Protein AF-W7WG14-F1 (afdb_monomer_lite)

Secondary structure (DSSP, 8-state):
--S---STT---HHHHHHHHHHHHHHHHHHHHHHHHHHHHHHHHHT---HHHHHHHH--S--TTTTHHHHHHHHHHHHHHH--TTPPPTT--HHHHHHHHHHHHHHHHHHHHHHHTT-HHHHHHHHHHHHTTTSHHHHHHHHHHHHHHHHHTTHHHHS-TTSHHHHT------

Structure (mmCIF, N/CA/C/O backbone):
data_AF-W7WG14-F1
#
_entry.id   AF-W7WG14-F1
#
loop_
_atom_site.group_PDB
_atom_site.id
_atom_site.type_symbol
_atom_site.label_atom_id
_atom_site.label_alt_id
_atom_site.label_comp_id
_atom_site.label_asym_id
_atom_site.label_entity_id
_atom_site.label_seq_id
_atom_site.pdbx_PDB_ins_code
_atom_site.Cartn_x
_atom_site.Cartn_y
_atom_site.Cartn_z
_atom_site.occupancy
_atom_site.B_iso_or_equiv
_atom_site.auth_seq_id
_atom_site.auth_comp_id
_atom_site.auth_asym_id
_atom_site.auth_atom_id
_atom_site.pdbx_PDB_model_num
ATOM 1 N N . MET A 1 1 ? 12.415 -7.880 3.341 1.00 56.72 1 MET A N 1
ATOM 2 C CA . MET A 1 1 ? 13.063 -7.370 2.117 1.00 56.72 1 MET A CA 1
ATOM 3 C C . MET A 1 1 ? 12.117 -6.335 1.570 1.00 56.72 1 MET A C 1
ATOM 5 O O . MET A 1 1 ? 10.965 -6.686 1.388 1.00 56.72 1 MET A O 1
ATOM 9 N N . ILE A 1 2 ? 12.579 -5.100 1.409 1.00 75.94 2 ILE A N 1
ATOM 10 C CA . ILE A 1 2 ? 11.778 -4.010 0.848 1.00 75.94 2 ILE A CA 1
ATOM 11 C C . ILE A 1 2 ? 11.833 -4.168 -0.670 1.00 75.94 2 ILE A C 1
ATOM 13 O O . ILE A 1 2 ? 12.936 -4.154 -1.212 1.00 75.94 2 ILE A O 1
ATOM 17 N N . VAL A 1 3 ? 10.679 -4.346 -1.320 1.00 78.81 3 VAL A N 1
ATOM 18 C CA . VAL A 1 3 ? 10.554 -4.483 -2.782 1.00 78.81 3 VAL A CA 1
ATOM 19 C C . VAL A 1 3 ? 11.442 -5.606 -3.355 1.00 78.81 3 VAL A C 1
ATOM 21 O O . VAL A 1 3 ? 12.519 -5.376 -3.901 1.00 78.81 3 VAL A O 1
ATOM 24 N N . GLY A 1 4 ? 10.982 -6.853 -3.217 1.00 85.38 4 GLY A N 1
ATOM 25 C CA . GLY A 1 4 ? 11.631 -8.041 -3.790 1.00 85.38 4 GLY A CA 1
ATOM 26 C C . GLY A 1 4 ? 10.907 -8.618 -5.012 1.00 85.38 4 GLY A C 1
ATOM 27 O O . GLY A 1 4 ? 9.783 -8.223 -5.335 1.00 85.38 4 GLY A O 1
ATOM 28 N N . THR A 1 5 ? 11.538 -9.604 -5.655 1.00 90.69 5 THR A N 1
ATOM 29 C CA . THR A 1 5 ? 10.949 -10.386 -6.755 1.00 90.69 5 THR A CA 1
ATOM 30 C C . THR A 1 5 ? 9.709 -11.138 -6.272 1.00 90.69 5 THR A C 1
ATOM 32 O O . THR A 1 5 ? 9.786 -11.936 -5.336 1.00 90.69 5 THR A O 1
ATOM 35 N N . SER A 1 6 ? 8.563 -10.887 -6.905 1.00 91.19 6 SER A N 1
ATOM 36 C CA . SER A 1 6 ? 7.256 -11.387 -6.447 1.00 91.19 6 SER A CA 1
ATOM 37 C C . SER A 1 6 ? 6.564 -12.346 -7.427 1.00 91.19 6 SER A C 1
ATOM 39 O O . SER A 1 6 ? 5.629 -13.051 -7.034 1.00 91.19 6 SER A O 1
ATOM 41 N N . TYR A 1 7 ? 7.025 -12.402 -8.677 1.00 91.25 7 TYR A N 1
ATOM 42 C CA . TYR A 1 7 ? 6.488 -13.240 -9.752 1.00 91.25 7 TYR A CA 1
ATOM 43 C C . TYR A 1 7 ? 7.585 -13.598 -10.774 1.00 91.25 7 TYR A C 1
ATOM 45 O O . TYR A 1 7 ? 8.655 -12.983 -10.756 1.00 91.25 7 TYR A O 1
ATOM 53 N N . PRO A 1 8 ? 7.370 -14.607 -11.643 1.00 90.19 8 PRO A N 1
ATOM 54 C CA . PRO A 1 8 ? 8.283 -14.887 -12.750 1.00 90.19 8 PRO A CA 1
ATOM 55 C C . PRO A 1 8 ? 8.415 -13.669 -13.673 1.00 90.19 8 PRO A C 1
ATOM 57 O O . PRO A 1 8 ? 7.401 -13.078 -14.026 1.00 90.19 8 PRO A O 1
ATOM 60 N N . SER A 1 9 ? 9.638 -13.329 -14.083 1.00 89.38 9 SER A N 1
ATOM 61 C CA . SER A 1 9 ? 9.942 -12.153 -14.919 1.00 89.38 9 SER A CA 1
ATOM 62 C C . SER A 1 9 ? 9.785 -10.789 -14.233 1.00 89.38 9 SER A C 1
ATOM 64 O O . SER A 1 9 ? 9.782 -9.760 -14.902 1.00 89.38 9 SER A O 1
ATOM 66 N N . ASP A 1 10 ? 9.689 -10.754 -12.901 1.00 91.94 10 ASP A N 1
ATOM 67 C CA . ASP A 1 10 ? 9.779 -9.522 -12.114 1.00 91.94 10 ASP A CA 1
ATOM 68 C C . ASP A 1 10 ? 11.235 -9.021 -12.037 1.00 91.94 10 ASP A C 1
ATOM 70 O O . ASP A 1 10 ? 11.872 -9.068 -10.978 1.00 91.94 10 ASP A O 1
ATOM 74 N N . ASP A 1 11 ? 11.775 -8.580 -13.177 1.00 91.44 11 ASP A N 1
ATOM 75 C CA . ASP A 1 11 ? 13.219 -8.426 -13.422 1.00 91.44 11 ASP A CA 1
ATOM 76 C C . ASP A 1 11 ? 13.640 -6.956 -13.638 1.00 91.44 11 ASP A C 1
ATOM 78 O O . ASP A 1 11 ? 14.828 -6.655 -13.751 1.00 91.44 11 ASP A O 1
ATOM 82 N N . ASN A 1 12 ? 12.686 -6.016 -13.680 1.00 92.25 12 ASN A N 1
ATOM 83 C CA . ASN A 1 12 ? 12.961 -4.591 -13.889 1.00 92.25 12 ASN A CA 1
ATOM 84 C C . ASN A 1 12 ? 13.506 -3.927 -12.613 1.00 92.25 12 ASN A C 1
ATOM 86 O O . ASN A 1 12 ? 12.777 -3.326 -11.818 1.00 92.25 12 ASN A O 1
ATOM 90 N N . ASP A 1 13 ? 14.817 -4.050 -12.411 1.00 91.69 13 ASP A N 1
ATOM 91 C CA . ASP A 1 13 ? 15.490 -3.568 -11.204 1.00 91.69 13 ASP A CA 1
ATOM 92 C C . ASP A 1 13 ? 15.464 -2.042 -11.065 1.00 91.69 13 ASP A C 1
ATOM 94 O O . ASP A 1 13 ? 15.339 -1.542 -9.951 1.00 91.69 13 ASP A O 1
ATOM 98 N N . GLN A 1 14 ? 15.468 -1.282 -12.163 1.00 91.94 14 GLN A N 1
ATOM 99 C CA . GLN A 1 14 ? 15.371 0.177 -12.072 1.00 91.94 14 GLN A CA 1
ATOM 100 C C . GLN A 1 14 ? 13.994 0.628 -11.565 1.00 91.94 14 GLN A C 1
ATOM 102 O O . GLN A 1 14 ? 13.896 1.577 -10.783 1.00 91.94 14 GLN A O 1
ATOM 107 N N . LEU A 1 15 ? 12.923 -0.063 -11.965 1.00 94.31 15 LEU A N 1
ATOM 108 C CA . LEU A 1 15 ? 11.596 0.194 -11.418 1.00 94.31 15 LEU A CA 1
ATOM 109 C C . LEU A 1 15 ? 11.513 -0.205 -9.933 1.00 94.31 15 LEU A C 1
ATOM 111 O O . LEU A 1 15 ? 10.949 0.540 -9.129 1.00 94.31 15 LEU A O 1
ATOM 115 N N . LYS A 1 16 ? 12.122 -1.330 -9.532 1.00 95.31 16 LYS A N 1
ATOM 116 C CA . LYS A 1 16 ? 12.222 -1.704 -8.107 1.00 95.31 16 LYS A CA 1
ATOM 117 C C . LYS A 1 16 ? 13.007 -0.673 -7.300 1.00 95.31 16 LYS A C 1
ATOM 119 O O . LYS A 1 16 ? 12.627 -0.365 -6.172 1.00 95.31 16 LYS A O 1
ATOM 124 N N . ASP A 1 17 ? 14.076 -0.127 -7.867 1.00 94.06 17 ASP A N 1
ATOM 125 C CA . ASP A 1 17 ? 14.897 0.903 -7.238 1.00 94.06 17 ASP A CA 1
ATOM 126 C C . ASP A 1 17 ? 14.090 2.186 -7.012 1.00 94.06 17 ASP A C 1
ATOM 128 O O . ASP A 1 17 ? 14.066 2.692 -5.890 1.00 94.06 17 ASP A O 1
ATOM 132 N N . ALA A 1 18 ? 13.333 2.639 -8.018 1.00 94.12 18 ALA A N 1
ATOM 133 C CA . ALA A 1 18 ? 12.418 3.774 -7.884 1.00 94.12 18 ALA A CA 1
ATOM 134 C C . ALA A 1 18 ? 11.380 3.554 -6.763 1.00 94.12 18 ALA A C 1
ATOM 136 O O . ALA A 1 18 ? 11.122 4.448 -5.954 1.00 94.12 18 ALA A O 1
ATOM 137 N N . GLN A 1 19 ? 10.813 2.348 -6.666 1.00 96.31 19 GLN A N 1
ATOM 138 C CA . GLN A 1 19 ? 9.871 1.996 -5.599 1.00 96.31 19 GLN A CA 1
ATOM 139 C C . GLN A 1 19 ? 10.546 1.946 -4.219 1.00 96.31 19 GLN A C 1
ATOM 141 O O . GLN A 1 19 ? 9.973 2.410 -3.233 1.00 96.31 19 GLN A O 1
ATOM 146 N N . ARG A 1 20 ? 11.773 1.421 -4.134 1.00 94.94 20 ARG A N 1
ATOM 147 C CA . ARG A 1 20 ? 12.551 1.340 -2.890 1.00 94.94 20 ARG A CA 1
ATOM 148 C C . ARG A 1 20 ? 12.939 2.718 -2.361 1.00 94.94 20 ARG A C 1
ATOM 150 O O . ARG A 1 20 ? 12.919 2.924 -1.151 1.00 94.94 20 ARG A O 1
ATOM 157 N N . GLU A 1 21 ? 13.284 3.657 -3.232 1.00 95.00 21 GLU A N 1
ATOM 158 C CA . GLU A 1 21 ? 13.609 5.030 -2.829 1.00 95.00 21 GLU A CA 1
ATOM 159 C C . GLU A 1 21 ? 12.395 5.775 -2.263 1.00 95.00 21 GLU A C 1
ATOM 161 O O . GLU A 1 21 ? 12.518 6.502 -1.278 1.00 95.00 21 GLU A O 1
ATOM 166 N N . LEU A 1 22 ? 11.213 5.553 -2.845 1.00 95.94 22 LEU A N 1
ATOM 167 C CA . LEU A 1 22 ? 9.961 6.173 -2.404 1.00 95.94 22 LEU A CA 1
ATOM 168 C C . LEU A 1 22 ? 9.318 5.455 -1.205 1.00 95.94 22 LEU A C 1
ATOM 170 O O . LEU A 1 22 ? 8.412 6.000 -0.576 1.00 95.94 22 LEU A O 1
ATOM 174 N N . TYR A 1 23 ? 9.804 4.268 -0.837 1.00 95.12 23 TYR A N 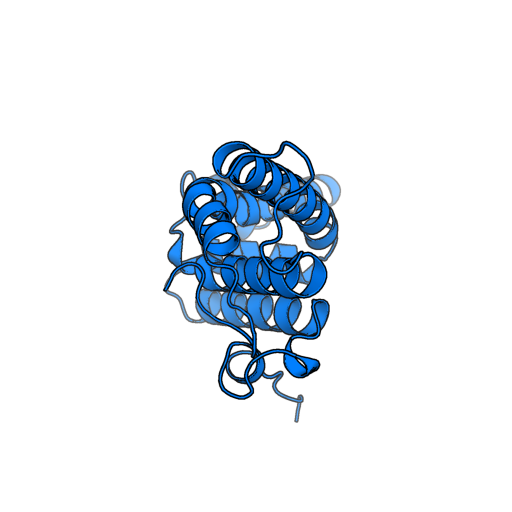1
ATOM 175 C CA . TYR A 1 23 ? 9.260 3.424 0.233 1.00 95.12 23 TYR A CA 1
ATOM 176 C C . TYR A 1 23 ? 8.964 4.191 1.532 1.00 95.12 23 TYR A C 1
ATOM 178 O O . TYR A 1 23 ? 7.847 4.155 2.050 1.00 95.12 23 TYR A O 1
ATOM 186 N N . TRP A 1 24 ? 9.955 4.929 2.042 1.00 93.31 24 TRP A N 1
ATOM 187 C CA . TRP A 1 24 ? 9.854 5.641 3.321 1.00 93.31 24 TRP A CA 1
ATOM 188 C C . TRP A 1 24 ? 8.816 6.762 3.301 1.00 93.31 24 TRP A C 1
ATOM 190 O O . TRP A 1 24 ? 8.260 7.108 4.341 1.00 93.31 24 TRP A O 1
ATOM 200 N N . GLN A 1 25 ? 8.536 7.309 2.119 1.00 94.12 25 GLN A N 1
ATOM 201 C CA . GLN A 1 25 ? 7.504 8.315 1.918 1.00 94.12 25 GLN A CA 1
ATOM 202 C C . GLN A 1 25 ? 6.115 7.683 1.787 1.00 94.12 25 GLN A C 1
ATOM 204 O O . GLN A 1 25 ? 5.141 8.255 2.276 1.00 94.12 25 GLN A O 1
ATOM 209 N N . LEU A 1 26 ? 6.006 6.532 1.121 1.00 96.19 26 LEU A N 1
ATOM 210 C CA . LEU A 1 26 ? 4.721 5.942 0.739 1.00 96.19 26 LEU A CA 1
ATOM 211 C C . LEU A 1 26 ? 4.102 5.055 1.814 1.00 96.19 26 LEU A C 1
ATOM 213 O O . LEU A 1 26 ? 2.886 5.083 1.996 1.00 96.19 26 LEU A O 1
ATOM 217 N N . VAL A 1 27 ? 4.904 4.314 2.579 1.00 96.19 27 VAL A N 1
ATOM 218 C CA . VAL A 1 27 ? 4.375 3.451 3.647 1.00 96.19 27 VAL A CA 1
ATOM 219 C C . VAL A 1 27 ? 3.550 4.236 4.680 1.00 96.19 27 VAL A C 1
ATOM 221 O O . VAL A 1 27 ? 2.418 3.830 4.956 1.00 96.19 27 VAL A O 1
ATOM 224 N N . PRO A 1 28 ? 4.008 5.393 5.203 1.00 95.75 28 PRO A N 1
ATOM 225 C CA . PRO A 1 28 ? 3.193 6.200 6.112 1.00 95.75 28 PRO A CA 1
ATOM 226 C C . PRO A 1 28 ? 1.895 6.725 5.479 1.00 95.75 28 PRO A C 1
ATOM 228 O O . PRO A 1 28 ? 0.917 6.950 6.195 1.00 95.75 28 PRO A O 1
ATOM 231 N N . ARG A 1 29 ? 1.845 6.902 4.148 1.00 97.25 29 ARG A N 1
ATOM 232 C CA . ARG A 1 29 ? 0.636 7.380 3.453 1.00 97.25 29 ARG A CA 1
ATOM 233 C C . ARG A 1 29 ? -0.502 6.370 3.499 1.00 97.25 29 ARG A C 1
ATOM 235 O O . ARG A 1 29 ? -1.650 6.791 3.614 1.00 97.25 29 ARG A O 1
ATOM 242 N N . LEU A 1 30 ? -0.199 5.067 3.505 1.00 97.94 30 LEU A N 1
ATOM 243 C CA . LEU A 1 30 ? -1.205 4.014 3.689 1.00 97.94 30 LEU A CA 1
ATOM 244 C C . LEU A 1 30 ? -2.001 4.239 4.981 1.00 97.94 30 LEU A C 1
ATOM 246 O O . LEU A 1 30 ? -3.234 4.275 4.963 1.00 97.94 30 LEU A O 1
ATOM 250 N N . PHE A 1 31 ? -1.290 4.454 6.093 1.00 98.00 31 PHE A N 1
ATOM 251 C CA . PHE A 1 31 ? -1.915 4.753 7.378 1.00 98.00 31 PHE A CA 1
ATOM 252 C C . PHE A 1 31 ? -2.610 6.112 7.370 1.00 98.00 31 PHE A C 1
ATOM 254 O O . PHE A 1 31 ? -3.735 6.211 7.846 1.00 98.00 31 PHE A O 1
ATOM 261 N N . ALA A 1 32 ? -1.983 7.150 6.813 1.00 97.44 32 ALA A N 1
ATOM 262 C CA . ALA A 1 32 ? -2.564 8.489 6.789 1.00 97.44 32 ALA A CA 1
ATOM 263 C C . ALA A 1 32 ? -3.929 8.524 6.079 1.00 97.44 32 ALA A C 1
ATOM 265 O O . ALA A 1 32 ? -4.865 9.125 6.606 1.00 97.44 32 ALA A O 1
ATOM 266 N N . ALA A 1 33 ? -4.061 7.842 4.937 1.00 97.94 33 ALA A N 1
ATOM 267 C CA . ALA A 1 33 ? -5.321 7.754 4.201 1.00 97.94 33 ALA A CA 1
ATOM 268 C C . ALA A 1 33 ? -6.384 6.958 4.972 1.00 97.94 33 ALA A C 1
ATOM 270 O O . ALA A 1 33 ? -7.511 7.424 5.128 1.00 97.94 33 ALA A O 1
ATOM 271 N N . ALA A 1 34 ? -6.022 5.789 5.516 1.00 98.12 34 ALA A N 1
ATOM 272 C CA . ALA A 1 34 ? -6.938 4.985 6.325 1.00 98.12 34 ALA A CA 1
ATOM 273 C C . ALA A 1 34 ? -7.401 5.737 7.585 1.00 98.12 34 ALA A C 1
ATOM 275 O O . ALA A 1 34 ? -8.587 5.752 7.906 1.00 98.12 34 ALA A O 1
ATOM 276 N N . ARG A 1 35 ? -6.477 6.417 8.270 1.00 97.81 35 ARG A N 1
ATOM 277 C CA . ARG A 1 35 ? -6.779 7.261 9.426 1.00 97.81 35 ARG A CA 1
ATOM 278 C C . ARG A 1 35 ? -7.742 8.381 9.052 1.00 97.81 35 ARG A C 1
ATOM 280 O O . ARG A 1 35 ? -8.723 8.566 9.757 1.00 97.81 35 ARG A O 1
ATOM 287 N N . ALA A 1 36 ? -7.489 9.111 7.967 1.00 97.56 36 ALA A N 1
ATOM 288 C CA . ALA A 1 36 ? -8.356 10.212 7.551 1.00 97.56 36 ALA A CA 1
ATOM 289 C C . ALA A 1 36 ? -9.804 9.745 7.330 1.00 97.56 36 ALA A C 1
ATOM 291 O O . ALA A 1 36 ? -10.732 10.381 7.828 1.00 97.56 36 ALA A O 1
ATOM 292 N N . GLU A 1 37 ? -9.996 8.603 6.668 1.00 97.75 37 GLU A N 1
ATOM 293 C CA . GLU A 1 37 ? -11.332 8.038 6.453 1.00 97.75 37 GLU A CA 1
ATOM 294 C C . GLU A 1 37 ? -11.984 7.527 7.744 1.00 97.75 37 GLU A C 1
ATOM 296 O O . GLU A 1 37 ? -13.180 7.739 7.938 1.00 97.75 37 GLU A O 1
ATOM 301 N N . LEU A 1 38 ? -11.223 6.922 8.666 1.00 97.06 38 LEU A N 1
ATOM 302 C CA . LEU A 1 38 ? -11.751 6.545 9.983 1.00 97.06 38 LEU A CA 1
ATOM 303 C C . LEU A 1 38 ? -12.254 7.771 10.754 1.00 97.06 38 LEU A C 1
ATOM 305 O O . LEU A 1 38 ? -13.369 7.749 11.267 1.00 97.06 38 LEU A O 1
ATOM 309 N N . LEU A 1 39 ? -11.443 8.828 10.838 1.00 96.12 39 LEU A N 1
ATOM 310 C CA . LEU A 1 39 ? -11.792 10.033 11.595 1.00 96.12 39 LEU A CA 1
ATOM 311 C C . LEU A 1 39 ? -12.984 10.760 10.973 1.00 96.12 39 LEU A C 1
ATOM 313 O O . LEU A 1 39 ? -13.862 11.230 11.690 1.00 96.12 39 LEU A O 1
ATOM 317 N N . ARG A 1 40 ? -13.054 10.793 9.640 1.00 95.88 40 ARG A N 1
ATOM 318 C CA . ARG A 1 40 ? -14.214 11.319 8.921 1.00 95.88 40 ARG A CA 1
ATOM 319 C C . ARG A 1 40 ? -15.477 10.508 9.213 1.00 95.88 40 ARG A C 1
ATOM 321 O O . ARG A 1 40 ? -16.537 11.086 9.427 1.00 95.88 40 ARG A O 1
ATOM 328 N N . ALA A 1 41 ? -15.388 9.178 9.195 1.00 94.25 41 ALA A N 1
ATOM 329 C CA . ALA A 1 41 ? -16.526 8.314 9.500 1.00 94.25 41 ALA A CA 1
ATOM 330 C C . ALA A 1 41 ? -16.988 8.477 10.955 1.00 94.25 41 ALA A C 1
ATOM 332 O O . ALA A 1 41 ? -18.189 8.512 11.207 1.00 94.25 41 ALA A O 1
ATOM 333 N N . GLU A 1 42 ? -16.047 8.611 11.891 1.00 94.75 42 GLU A N 1
ATOM 334 C CA . GLU A 1 42 ? -16.334 8.898 13.295 1.00 94.75 42 GLU A CA 1
ATOM 335 C C . GLU A 1 42 ? -17.123 10.209 13.449 1.00 94.75 42 GLU A C 1
ATOM 337 O O . GLU A 1 42 ? -18.171 10.215 14.092 1.00 94.75 42 GLU A O 1
ATOM 342 N N . GLU A 1 43 ? -16.664 11.284 12.800 1.00 94.19 43 GLU A N 1
ATOM 343 C CA . GLU A 1 43 ? -17.315 12.598 12.822 1.00 94.19 43 GLU A CA 1
ATOM 344 C C . GLU A 1 43 ? -18.740 12.547 12.250 1.00 94.19 43 GLU A C 1
ATOM 346 O O . GLU A 1 43 ? -19.670 13.050 12.873 1.00 94.19 43 GLU A O 1
ATOM 351 N N . ILE A 1 44 ? -18.935 11.894 11.097 1.00 95.19 44 ILE A N 1
ATOM 352 C CA . ILE A 1 44 ? -20.254 11.763 10.449 1.00 95.19 44 ILE A CA 1
ATOM 353 C C . ILE A 1 44 ? -21.244 10.992 11.327 1.00 95.19 44 ILE A C 1
ATOM 355 O O . ILE A 1 44 ? -22.436 11.295 11.330 1.00 95.19 44 ILE A O 1
ATOM 359 N N . LEU A 1 45 ? -20.768 9.950 12.006 1.00 94.12 45 LEU A N 1
ATOM 360 C CA . LEU A 1 45 ? -21.608 9.075 12.820 1.00 94.12 45 LEU A CA 1
ATOM 361 C C . LEU A 1 45 ? -21.792 9.586 14.251 1.00 94.12 45 LEU A C 1
ATOM 363 O O . LEU A 1 45 ? -22.534 8.958 15.004 1.00 94.12 45 LEU A O 1
ATOM 367 N N . GLU A 1 46 ? -21.094 10.661 14.630 1.00 91.81 46 GLU A N 1
ATOM 368 C CA . GLU A 1 46 ? -20.978 11.134 16.015 1.00 91.81 46 GLU A CA 1
ATOM 369 C C . GLU A 1 46 ? -20.608 9.995 16.985 1.00 91.81 46 GLU A C 1
ATOM 371 O O . GLU A 1 46 ? -20.996 9.968 18.155 1.00 91.81 46 GLU A O 1
ATOM 376 N N . ALA A 1 47 ? -19.859 9.013 16.479 1.00 84.62 47 ALA A N 1
ATOM 377 C CA . ALA A 1 47 ? -19.364 7.913 17.280 1.00 84.62 47 ALA A CA 1
ATOM 378 C C . ALA A 1 47 ? -18.134 8.410 18.049 1.00 84.62 47 ALA A C 1
ATOM 380 O O . ALA A 1 47 ? -17.350 9.178 17.521 1.00 84.62 47 ALA A O 1
ATOM 381 N N . GLN A 1 48 ? -17.946 8.003 19.299 1.00 83.94 48 GLN A N 1
ATOM 382 C CA . GLN A 1 48 ? -16.690 8.244 20.018 1.00 83.94 48 GLN A CA 1
ATOM 383 C C . GLN A 1 48 ? -16.019 6.891 20.190 1.00 83.94 48 GLN A C 1
ATOM 385 O O . GLN A 1 48 ? -16.328 6.149 21.126 1.00 83.94 48 GLN A O 1
ATOM 390 N N . VAL A 1 49 ? -15.188 6.509 19.219 1.00 87.12 49 VAL A N 1
ATOM 391 C CA . VAL A 1 49 ? -14.548 5.190 19.215 1.00 87.12 49 VAL A CA 1
ATOM 392 C C . VAL A 1 49 ? -13.113 5.311 19.709 1.00 87.12 49 VAL A C 1
ATOM 394 O O . VAL A 1 49 ? -12.303 6.029 19.137 1.00 87.12 49 VAL A O 1
ATOM 397 N N . VAL A 1 50 ? -12.769 4.542 20.746 1.00 88.56 50 VAL A N 1
ATOM 398 C CA . VAL A 1 50 ? -11.445 4.577 21.403 1.00 88.56 50 VAL A CA 1
ATOM 399 C C . VAL A 1 50 ? -10.290 4.468 20.399 1.00 88.56 50 VAL A C 1
ATOM 401 O O . VAL A 1 50 ? -9.319 5.215 20.466 1.00 88.56 50 VAL A O 1
ATOM 404 N N . ILE A 1 51 ? -10.429 3.598 19.394 1.00 91.56 51 ILE A N 1
ATOM 405 C CA . ILE A 1 51 ? -9.394 3.394 18.373 1.00 91.56 51 ILE A CA 1
ATOM 406 C C . ILE A 1 51 ? -9.116 4.649 17.525 1.00 91.56 51 ILE A C 1
ATOM 408 O O . ILE A 1 51 ? -8.018 4.799 16.997 1.00 91.56 51 ILE A O 1
ATOM 412 N N . ALA A 1 52 ? -10.081 5.563 17.376 1.00 91.44 52 ALA A N 1
ATOM 413 C CA . ALA A 1 52 ? -9.872 6.815 16.655 1.00 91.44 52 ALA A CA 1
ATOM 414 C C . ALA A 1 52 ? -9.048 7.817 17.475 1.00 91.44 52 ALA A C 1
ATOM 416 O O . ALA A 1 52 ? -8.242 8.549 16.902 1.00 91.44 52 ALA A O 1
ATOM 417 N N . GLU A 1 53 ? -9.189 7.836 18.804 1.00 92.50 53 GLU A N 1
ATOM 418 C CA . GLU A 1 53 ? -8.320 8.623 19.689 1.00 92.50 53 GLU A CA 1
ATOM 419 C C . GLU A 1 53 ? -6.871 8.130 19.611 1.00 92.50 53 GLU A C 1
ATOM 421 O O . GLU A 1 53 ? -5.953 8.923 19.392 1.00 92.50 53 GLU A O 1
ATOM 426 N N . GLU A 1 54 ? -6.670 6.813 19.676 1.00 95.31 54 GLU A N 1
ATOM 427 C CA . GLU A 1 54 ? -5.349 6.197 19.521 1.00 95.31 54 GLU A CA 1
ATOM 428 C C . GLU A 1 54 ? -4.761 6.476 18.127 1.00 95.31 54 GLU A C 1
ATOM 430 O O . GLU A 1 54 ? -3.600 6.868 18.002 1.00 95.31 54 GLU A O 1
ATOM 435 N N . ALA A 1 55 ? -5.572 6.372 17.069 1.00 94.81 55 ALA A N 1
ATOM 436 C CA . ALA A 1 55 ? -5.144 6.685 15.707 1.00 94.81 55 ALA A CA 1
ATOM 437 C C . ALA A 1 55 ? -4.724 8.158 15.530 1.00 94.81 55 ALA A C 1
ATOM 439 O O . ALA A 1 55 ? -3.779 8.442 14.783 1.00 94.81 55 ALA A O 1
ATOM 440 N N . ARG A 1 56 ? -5.401 9.103 16.203 1.00 94.06 56 ARG A N 1
ATOM 441 C CA . ARG A 1 56 ? -5.021 10.530 16.216 1.00 94.06 56 ARG A CA 1
ATOM 442 C C . ARG A 1 56 ? -3.667 10.753 16.882 1.00 94.06 56 ARG A C 1
ATOM 444 O O . ARG A 1 56 ? -2.892 11.561 16.381 1.00 94.06 56 ARG A O 1
ATOM 451 N N . ALA A 1 57 ? -3.390 10.044 17.976 1.00 94.81 57 ALA A N 1
ATOM 452 C CA . ALA A 1 57 ? -2.171 10.212 18.766 1.00 94.81 57 ALA A CA 1
ATOM 453 C C . ALA A 1 57 ? -0.897 9.689 18.072 1.00 94.81 57 ALA A C 1
ATOM 455 O O . ALA A 1 57 ? 0.212 10.013 18.490 1.00 94.81 57 ALA A O 1
ATOM 456 N N . ILE A 1 58 ? -1.030 8.887 17.010 1.00 94.81 58 ILE A N 1
ATOM 457 C CA . ILE A 1 58 ? 0.114 8.341 16.272 1.00 94.81 58 ILE A CA 1
ATOM 458 C C . ILE A 1 58 ? 0.737 9.410 15.363 1.00 94.81 58 ILE A C 1
ATOM 460 O O . ILE A 1 58 ? 0.174 9.797 14.333 1.00 94.81 58 ILE A O 1
ATOM 464 N N . GLU A 1 59 ? 1.946 9.843 15.716 1.00 91.62 59 GLU A N 1
ATOM 465 C CA . GLU A 1 59 ? 2.742 10.806 14.939 1.00 91.62 59 GLU A CA 1
ATOM 466 C C . GLU A 1 59 ? 3.664 10.136 13.912 1.00 91.62 59 GLU A C 1
ATOM 468 O O . GLU A 1 59 ? 3.975 10.718 12.873 1.00 91.62 59 GLU A O 1
ATOM 473 N N . SER A 1 60 ? 4.095 8.900 14.179 1.00 89.56 60 SER A N 1
ATOM 474 C CA . SER A 1 60 ? 4.983 8.135 13.301 1.00 89.56 60 SER A CA 1
ATOM 475 C C . SER A 1 60 ? 4.596 6.659 13.275 1.00 89.56 60 SER A C 1
ATOM 477 O O . SER A 1 60 ? 4.080 6.123 14.252 1.00 89.56 60 SER A O 1
ATOM 479 N N . VAL A 1 61 ? 4.821 6.008 12.134 1.00 89.94 61 VAL A N 1
ATOM 480 C CA . VAL A 1 61 ? 4.454 4.605 11.904 1.00 89.94 61 VAL A CA 1
ATOM 481 C C . VAL A 1 61 ? 5.724 3.770 11.830 1.00 89.94 61 VAL A C 1
ATOM 483 O O . VAL A 1 61 ? 6.638 4.108 11.073 1.00 89.94 61 VAL A O 1
ATOM 486 N N . ASP A 1 62 ? 5.770 2.649 12.556 1.00 90.94 62 ASP A N 1
ATOM 487 C CA . ASP A 1 62 ? 6.764 1.618 12.262 1.00 90.94 62 ASP A CA 1
ATOM 488 C C . ASP A 1 62 ? 6.467 1.037 10.875 1.00 90.94 62 ASP A C 1
ATOM 490 O O . ASP A 1 62 ? 5.526 0.265 10.681 1.00 90.94 62 ASP A O 1
ATOM 494 N N . HIS A 1 63 ? 7.289 1.428 9.901 1.00 88.06 63 HIS A N 1
ATOM 495 C CA . HIS A 1 63 ? 7.211 0.983 8.511 1.00 88.06 63 HIS A CA 1
ATOM 496 C C . HIS A 1 63 ? 7.074 -0.536 8.347 1.00 88.06 63 HIS A C 1
ATOM 498 O O . HIS A 1 63 ? 6.501 -0.976 7.354 1.00 88.06 63 HIS A O 1
ATOM 504 N N . ARG A 1 64 ? 7.579 -1.340 9.293 1.00 91.50 64 ARG A N 1
ATOM 505 C CA . ARG A 1 64 ? 7.508 -2.806 9.231 1.00 91.50 64 ARG A CA 1
ATOM 506 C C . ARG A 1 64 ? 6.078 -3.336 9.247 1.00 91.50 64 ARG A C 1
ATOM 508 O O . ARG A 1 64 ? 5.813 -4.321 8.567 1.00 91.50 64 ARG A O 1
ATOM 515 N N . VAL A 1 65 ? 5.170 -2.659 9.952 1.00 95.12 65 VAL A N 1
ATOM 516 C CA . VAL A 1 65 ? 3.756 -3.055 10.088 1.00 95.12 65 VAL A CA 1
ATOM 517 C C . VAL A 1 65 ? 3.042 -3.057 8.735 1.00 95.12 65 VAL A C 1
ATOM 519 O O . VAL A 1 65 ? 2.216 -3.916 8.449 1.00 95.12 65 VAL A O 1
ATOM 522 N N . LEU A 1 66 ? 3.373 -2.095 7.872 1.00 96.44 66 LEU A N 1
ATOM 523 C CA . LEU A 1 66 ? 2.725 -1.909 6.571 1.00 96.44 66 LEU A CA 1
ATOM 524 C C . LEU A 1 66 ? 3.641 -2.264 5.390 1.00 96.44 66 LEU A C 1
ATOM 526 O O . LEU A 1 66 ? 3.282 -2.016 4.237 1.00 96.44 66 LEU A O 1
ATOM 530 N N . GLN A 1 67 ? 4.801 -2.872 5.659 1.00 95.56 67 GLN A N 1
ATOM 531 C CA . GLN A 1 67 ? 5.777 -3.229 4.631 1.00 95.56 67 GLN A CA 1
ATOM 532 C C . GLN A 1 67 ? 5.170 -4.192 3.604 1.00 95.56 67 GLN A C 1
ATOM 534 O O . GLN A 1 67 ? 5.251 -3.939 2.407 1.00 95.56 67 GLN A O 1
ATOM 539 N N . ASP A 1 68 ? 4.517 -5.268 4.055 1.00 95.38 68 ASP A N 1
ATOM 540 C CA . ASP A 1 68 ? 3.942 -6.259 3.138 1.00 95.38 68 ASP A CA 1
ATOM 541 C C . ASP A 1 68 ? 2.815 -5.666 2.282 1.00 95.38 68 ASP A C 1
ATOM 543 O O . ASP A 1 68 ? 2.677 -6.017 1.112 1.00 95.38 68 ASP A O 1
ATOM 547 N N . ALA A 1 69 ? 2.032 -4.735 2.838 1.00 96.94 69 ALA A N 1
ATOM 548 C CA . ALA A 1 69 ? 0.990 -4.040 2.092 1.00 96.94 69 ALA A CA 1
ATOM 549 C C . ALA A 1 69 ? 1.587 -3.210 0.946 1.00 96.94 69 ALA A C 1
ATOM 551 O O . ALA A 1 69 ? 1.138 -3.321 -0.197 1.00 96.94 69 ALA A O 1
ATOM 552 N N . HIS A 1 70 ? 2.640 -2.442 1.236 1.00 97.56 70 HIS A N 1
ATOM 553 C CA . HIS A 1 70 ? 3.386 -1.713 0.216 1.00 97.56 70 HIS A CA 1
ATOM 554 C C . HIS A 1 70 ? 4.002 -2.656 -0.823 1.00 97.56 70 HIS A C 1
ATOM 556 O O . HIS A 1 70 ? 3.852 -2.425 -2.020 1.00 97.56 70 HIS A O 1
ATOM 562 N N . ASP A 1 71 ? 4.670 -3.726 -0.393 1.00 96.38 71 ASP A N 1
ATOM 563 C CA . ASP A 1 71 ? 5.355 -4.650 -1.298 1.00 96.38 71 ASP A CA 1
ATOM 564 C C . ASP A 1 71 ? 4.372 -5.368 -2.243 1.00 96.38 71 ASP A C 1
ATOM 566 O O . ASP A 1 71 ? 4.673 -5.534 -3.428 1.00 96.38 71 ASP A O 1
ATOM 570 N N . ILE A 1 72 ? 3.169 -5.719 -1.767 1.00 97.00 72 ILE A N 1
ATOM 571 C CA . ILE A 1 72 ? 2.093 -6.269 -2.607 1.00 97.00 72 ILE A CA 1
ATOM 572 C C . ILE A 1 72 ? 1.628 -5.245 -3.652 1.00 97.00 72 ILE A C 1
ATOM 574 O O . ILE A 1 72 ? 1.504 -5.593 -4.828 1.00 97.00 72 ILE A O 1
ATOM 578 N N . MET A 1 73 ? 1.385 -3.992 -3.252 1.00 98.06 73 MET A N 1
ATOM 579 C CA . MET A 1 73 ? 1.003 -2.922 -4.184 1.00 98.06 73 MET A CA 1
ATOM 580 C C . MET A 1 73 ? 2.102 -2.666 -5.222 1.00 98.06 73 MET A C 1
ATOM 582 O O . MET A 1 73 ? 1.819 -2.542 -6.412 1.00 98.06 73 MET A O 1
ATOM 586 N N . ALA A 1 74 ? 3.362 -2.646 -4.783 1.00 97.38 74 ALA A N 1
ATOM 587 C CA . ALA A 1 74 ? 4.517 -2.465 -5.648 1.00 97.38 74 ALA A CA 1
ATOM 588 C C . ALA A 1 74 ? 4.615 -3.590 -6.687 1.00 97.38 74 ALA A C 1
ATOM 590 O O . ALA A 1 74 ? 4.804 -3.307 -7.869 1.00 97.38 74 ALA A O 1
ATOM 591 N N . ALA A 1 75 ? 4.434 -4.848 -6.271 1.00 96.62 75 ALA A N 1
ATOM 592 C CA . ALA A 1 75 ? 4.412 -5.996 -7.176 1.00 96.62 75 ALA A CA 1
ATOM 593 C C . ALA A 1 75 ? 3.265 -5.913 -8.195 1.00 96.62 75 ALA A C 1
ATOM 595 O O . ALA A 1 75 ? 3.486 -6.167 -9.377 1.00 96.62 75 ALA A O 1
ATOM 596 N N . ALA A 1 76 ? 2.063 -5.525 -7.757 1.00 97.12 76 ALA A N 1
ATOM 597 C CA . ALA A 1 76 ? 0.907 -5.373 -8.638 1.00 97.12 76 ALA A CA 1
ATOM 598 C C . ALA A 1 76 ? 1.130 -4.293 -9.706 1.00 97.12 76 ALA A C 1
ATOM 600 O O . ALA A 1 76 ? 0.789 -4.496 -10.872 1.00 97.12 76 ALA A O 1
ATOM 601 N N . PHE A 1 77 ? 1.751 -3.170 -9.334 1.00 97.12 77 PHE A N 1
ATOM 602 C CA . PHE A 1 77 ? 2.114 -2.136 -10.297 1.00 97.12 77 PHE A CA 1
ATOM 603 C C . PHE A 1 77 ? 3.102 -2.647 -11.338 1.00 97.12 77 PHE A C 1
ATOM 605 O O . PHE A 1 77 ? 2.828 -2.496 -12.526 1.00 97.12 77 PHE A O 1
ATOM 612 N N . ARG A 1 78 ? 4.200 -3.290 -10.909 1.00 96.38 78 ARG A N 1
ATOM 613 C CA . ARG A 1 78 ? 5.206 -3.826 -11.838 1.00 96.38 78 ARG A CA 1
ATOM 614 C C . ARG A 1 78 ? 4.576 -4.829 -12.808 1.00 96.38 78 ARG A C 1
ATOM 616 O O . ARG A 1 78 ? 4.710 -4.659 -14.010 1.00 96.38 78 ARG A O 1
ATOM 623 N N . HIS A 1 79 ? 3.763 -5.762 -12.316 1.00 95.25 79 HIS A N 1
ATOM 624 C CA . HIS A 1 79 ? 3.090 -6.738 -13.177 1.00 95.25 79 HIS A CA 1
ATOM 625 C C . HIS A 1 79 ? 2.192 -6.092 -14.255 1.00 95.25 79 HIS A C 1
ATOM 627 O O . HIS A 1 79 ? 2.076 -6.618 -15.359 1.00 95.25 79 HIS A O 1
ATOM 633 N N . GLY A 1 80 ? 1.540 -4.963 -13.951 1.00 93.00 80 GLY A N 1
ATOM 634 C CA . GLY A 1 80 ? 0.629 -4.288 -14.884 1.00 93.00 80 GLY A CA 1
ATOM 635 C C . GLY A 1 80 ? 1.248 -3.186 -15.754 1.00 93.00 80 GLY A C 1
ATOM 636 O O . GLY A 1 80 ? 0.631 -2.806 -16.747 1.00 93.00 80 GLY A O 1
ATOM 637 N N . HIS A 1 81 ? 2.408 -2.642 -15.375 1.00 90.94 81 HIS A N 1
ATOM 638 C CA . HIS A 1 81 ? 2.955 -1.401 -15.951 1.00 90.94 81 HIS A CA 1
ATOM 639 C C . HIS A 1 81 ? 4.443 -1.480 -16.311 1.00 90.94 81 HIS A C 1
ATOM 641 O O . HIS A 1 81 ? 5.004 -0.478 -16.759 1.00 90.94 81 HIS A O 1
ATOM 647 N N . ASP A 1 82 ? 5.090 -2.629 -16.114 1.00 87.75 82 ASP A N 1
ATOM 648 C CA . ASP A 1 82 ? 6.454 -2.841 -16.588 1.00 87.75 82 ASP A CA 1
ATOM 649 C C . ASP A 1 82 ? 6.497 -2.778 -18.124 1.00 87.75 82 ASP A C 1
ATOM 651 O O . ASP A 1 82 ? 5.762 -3.479 -18.822 1.00 87.75 82 ASP A O 1
ATOM 655 N N . ASP A 1 83 ? 7.358 -1.909 -18.654 1.00 85.69 83 ASP A N 1
ATOM 656 C CA . ASP A 1 83 ? 7.611 -1.762 -20.089 1.00 85.69 83 ASP A CA 1
ATOM 657 C C . ASP A 1 83 ? 8.782 -2.642 -20.573 1.00 85.69 83 ASP A C 1
ATOM 659 O O . ASP A 1 83 ? 9.270 -2.479 -21.693 1.00 85.69 83 ASP A O 1
ATOM 663 N N . GLY A 1 84 ? 9.239 -3.573 -19.729 1.00 83.50 84 GLY A N 1
ATOM 664 C CA . GLY A 1 84 ? 10.367 -4.462 -19.987 1.00 83.50 84 GLY A CA 1
ATOM 665 C C . GLY A 1 84 ? 11.725 -3.779 -19.836 1.00 83.50 84 GLY A C 1
ATOM 666 O O . GLY A 1 84 ? 12.732 -4.320 -20.295 1.00 83.50 84 GLY A O 1
ATOM 667 N N . GLY A 1 85 ? 11.779 -2.582 -19.243 1.00 82.06 85 GLY A N 1
ATOM 668 C CA . GLY A 1 85 ? 13.023 -1.832 -19.107 1.00 82.06 85 GLY A CA 1
ATOM 669 C C . GLY A 1 85 ? 13.494 -1.234 -20.430 1.00 82.06 85 GLY A C 1
ATOM 670 O O . GLY A 1 85 ? 14.698 -1.093 -20.647 1.00 82.06 85 GLY A O 1
ATOM 671 N N . GLN A 1 86 ? 12.582 -0.891 -21.342 1.00 84.25 86 GLN A N 1
ATOM 672 C CA . GLN A 1 86 ? 12.942 -0.334 -22.644 1.00 84.25 86 GLN A CA 1
ATOM 673 C C . GLN A 1 86 ? 13.071 1.198 -22.577 1.00 84.25 86 GLN A C 1
ATOM 675 O O . GLN A 1 86 ? 12.172 1.897 -22.111 1.00 84.25 86 GLN A O 1
ATOM 680 N N . LEU A 1 87 ? 14.192 1.747 -23.065 1.00 88.06 87 LEU A N 1
ATOM 681 C CA . LEU A 1 87 ? 14.329 3.197 -23.260 1.00 88.06 87 LEU A CA 1
ATOM 682 C C . LEU A 1 87 ? 13.446 3.669 -24.420 1.00 88.06 87 LEU A C 1
ATOM 684 O O . LEU A 1 87 ? 13.400 3.048 -25.487 1.00 88.06 87 LEU A O 1
ATOM 688 N N . ARG A 1 88 ? 12.781 4.808 -24.231 1.00 89.62 88 ARG A N 1
ATOM 689 C CA . ARG A 1 88 ? 12.080 5.525 -25.301 1.00 89.62 88 ARG A CA 1
ATOM 690 C C . ARG A 1 88 ? 13.075 6.280 -26.185 1.00 89.62 88 ARG A C 1
ATOM 692 O O . ARG A 1 88 ? 14.233 6.498 -25.834 1.00 89.62 88 ARG A O 1
ATOM 699 N N . LEU A 1 89 ? 12.620 6.687 -27.370 1.00 90.94 89 LEU A N 1
ATOM 700 C CA . LEU A 1 89 ? 13.444 7.450 -28.306 1.00 90.94 89 LEU A CA 1
ATOM 701 C C . LEU A 1 89 ? 13.933 8.755 -27.647 1.00 90.94 89 LEU A C 1
ATOM 703 O O . LEU A 1 89 ? 13.112 9.540 -27.181 1.00 90.94 89 LEU A O 1
ATOM 707 N N . LEU A 1 90 ? 15.255 8.975 -27.654 1.00 90.44 90 LEU A N 1
ATOM 708 C CA . LEU A 1 90 ? 15.952 10.110 -27.016 1.00 90.44 90 LEU A CA 1
ATOM 709 C C . LEU A 1 90 ? 15.867 10.158 -25.478 1.00 90.44 90 LEU A C 1
ATOM 711 O O . LEU A 1 90 ? 16.247 11.164 -24.888 1.00 90.44 90 LEU A O 1
ATOM 715 N N . GLU A 1 91 ? 15.403 9.090 -24.831 1.00 93.44 91 GLU A N 1
ATOM 716 C CA . GLU A 1 91 ? 15.349 8.990 -23.372 1.00 93.44 91 GLU A CA 1
ATOM 717 C C . GLU A 1 91 ? 16.697 8.531 -22.804 1.00 93.44 91 GLU A C 1
ATOM 719 O O . GLU A 1 91 ? 17.304 7.579 -23.305 1.00 93.44 91 GLU A O 1
ATOM 724 N N . THR A 1 92 ? 17.163 9.187 -21.742 1.00 93.00 92 THR A N 1
ATOM 725 C CA . THR A 1 92 ? 18.304 8.709 -20.955 1.00 93.00 92 THR A CA 1
ATOM 726 C C . THR A 1 92 ? 17.858 7.772 -19.832 1.00 93.00 92 THR A C 1
ATOM 728 O O . THR A 1 92 ? 16.698 7.737 -19.428 1.00 93.00 92 THR A O 1
ATOM 731 N N . GLU A 1 93 ? 18.805 7.039 -19.252 1.00 90.56 93 GLU A N 1
ATOM 732 C CA . GLU A 1 93 ? 18.565 6.228 -18.052 1.00 90.56 93 GLU A CA 1
ATOM 733 C C . GLU A 1 93 ? 17.983 7.040 -16.882 1.00 90.56 93 GLU A C 1
ATOM 735 O O . GLU A 1 93 ? 17.125 6.548 -16.149 1.00 90.56 93 GLU A O 1
ATOM 740 N N . ALA A 1 94 ? 18.413 8.296 -16.727 1.00 90.38 94 ALA A N 1
ATOM 741 C CA . ALA A 1 94 ? 17.893 9.192 -15.698 1.00 90.38 94 ALA A CA 1
ATOM 742 C C . ALA A 1 94 ? 16.435 9.587 -15.978 1.00 90.38 94 ALA A C 1
ATOM 744 O O . ALA A 1 94 ? 15.604 9.520 -15.072 1.00 90.38 94 ALA A O 1
ATOM 745 N N . ASP A 1 95 ? 16.115 9.919 -17.232 1.00 92.62 95 ASP A N 1
ATOM 746 C CA . ASP A 1 95 ? 14.750 10.266 -17.648 1.00 92.62 95 ASP A CA 1
ATOM 747 C C . ASP A 1 95 ? 13.783 9.096 -17.421 1.00 92.62 95 ASP A C 1
ATOM 749 O O . ASP A 1 95 ? 12.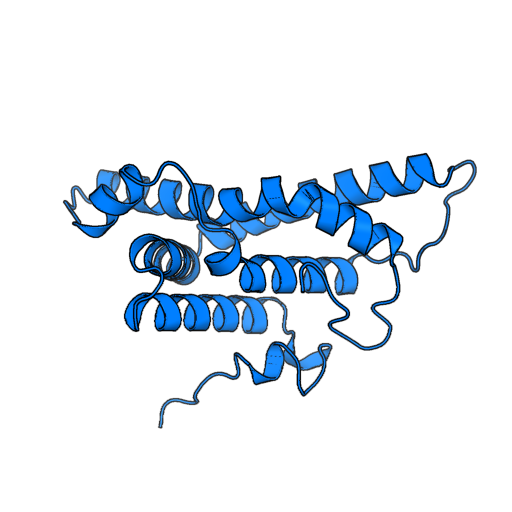673 9.288 -16.919 1.00 92.62 95 ASP A O 1
ATOM 753 N N . ARG A 1 96 ? 14.223 7.863 -17.711 1.00 91.38 96 ARG A N 1
ATOM 754 C CA . ARG A 1 96 ? 13.434 6.655 -17.439 1.00 91.38 96 ARG A CA 1
ATOM 755 C C . ARG A 1 96 ? 13.187 6.455 -15.944 1.00 91.38 96 ARG A C 1
ATOM 757 O O . ARG A 1 96 ? 12.064 6.141 -15.552 1.00 91.38 96 ARG A O 1
ATOM 764 N N . GLY A 1 97 ? 14.209 6.668 -15.113 1.00 91.94 97 GLY A N 1
ATOM 765 C CA . GLY A 1 97 ? 14.076 6.619 -13.655 1.00 91.94 97 GLY A CA 1
ATOM 766 C C . GLY A 1 97 ? 13.029 7.607 -13.134 1.00 91.94 97 GLY A C 1
ATOM 767 O O . GLY A 1 97 ? 12.138 7.217 -12.379 1.00 91.94 97 GLY A O 1
ATOM 768 N N . GLU A 1 98 ? 13.070 8.861 -13.592 1.00 93.62 98 GLU A N 1
ATOM 769 C CA . GLU A 1 98 ? 12.065 9.876 -13.244 1.00 93.62 98 GLU A CA 1
ATOM 770 C C . GLU A 1 98 ? 10.664 9.500 -13.733 1.00 93.62 98 GLU A C 1
ATOM 772 O O . GLU A 1 98 ? 9.688 9.620 -12.989 1.00 93.62 98 GLU A O 1
ATOM 777 N N . ARG A 1 99 ? 10.550 8.965 -14.953 1.00 93.94 99 ARG A N 1
ATOM 778 C CA . ARG A 1 99 ? 9.279 8.471 -15.489 1.00 93.94 99 ARG A CA 1
ATOM 779 C C . ARG A 1 99 ? 8.693 7.346 -14.636 1.00 93.94 99 ARG A C 1
ATOM 781 O O . ARG A 1 99 ? 7.494 7.370 -14.365 1.00 93.94 99 ARG A O 1
ATOM 788 N N . TYR A 1 100 ? 9.501 6.381 -14.199 1.00 95.00 100 TYR A N 1
ATOM 789 C CA . TYR A 1 100 ? 9.042 5.321 -13.297 1.00 95.00 100 TYR A CA 1
ATOM 790 C C . TYR A 1 100 ? 8.616 5.860 -11.937 1.00 95.00 100 TYR A C 1
ATOM 792 O O . TYR A 1 100 ? 7.563 5.458 -11.445 1.00 95.00 100 TYR A O 1
ATOM 800 N N . ARG A 1 101 ? 9.383 6.786 -11.344 1.00 96.00 101 ARG A N 1
ATOM 801 C CA . ARG A 1 101 ? 9.005 7.441 -10.081 1.00 96.00 101 ARG A CA 1
ATOM 802 C C . ARG A 1 101 ? 7.655 8.144 -10.219 1.00 96.00 101 ARG A C 1
ATOM 804 O O . ARG A 1 101 ? 6.770 7.917 -9.398 1.00 96.00 101 ARG A O 1
ATOM 811 N N . ALA A 1 102 ? 7.472 8.938 -11.273 1.00 96.19 102 ALA A N 1
ATOM 812 C CA . ALA A 1 102 ? 6.225 9.651 -11.533 1.00 96.19 102 ALA A CA 1
ATOM 813 C C . ALA A 1 102 ? 5.039 8.694 -11.737 1.00 96.19 102 ALA A C 1
ATOM 815 O O . ALA A 1 102 ? 4.012 8.852 -11.080 1.00 96.19 102 ALA A O 1
ATOM 816 N N . ALA A 1 103 ? 5.201 7.671 -12.582 1.00 96.44 103 ALA A N 1
ATOM 817 C CA . ALA A 1 103 ? 4.149 6.694 -12.858 1.00 96.44 103 ALA A CA 1
ATOM 818 C C . ALA A 1 103 ? 3.771 5.879 -11.611 1.00 96.44 103 ALA A C 1
ATOM 820 O O . ALA A 1 103 ? 2.591 5.647 -11.354 1.00 96.44 103 ALA A O 1
ATOM 821 N N . TRP A 1 104 ? 4.763 5.477 -10.810 1.00 97.50 104 TRP A N 1
ATOM 822 C CA . TRP A 1 104 ? 4.529 4.771 -9.554 1.00 97.50 104 TRP A CA 1
ATOM 823 C C . TRP A 1 104 ? 3.775 5.642 -8.548 1.00 97.50 104 TRP A C 1
ATOM 825 O O . TRP A 1 104 ? 2.808 5.172 -7.957 1.00 97.50 104 TRP A O 1
ATOM 835 N N . LEU A 1 105 ? 4.167 6.910 -8.377 1.00 97.88 105 LEU A N 1
ATOM 836 C CA . LEU A 1 105 ? 3.477 7.841 -7.480 1.00 97.88 105 LEU A CA 1
ATOM 837 C C . LEU A 1 105 ? 2.029 8.088 -7.909 1.00 97.88 105 LEU A C 1
ATOM 839 O O . LEU A 1 105 ? 1.127 8.013 -7.079 1.00 97.88 105 LEU A O 1
ATOM 843 N N . GLU A 1 106 ? 1.801 8.361 -9.192 1.00 97.94 106 GLU A N 1
ATOM 844 C CA . GLU A 1 106 ? 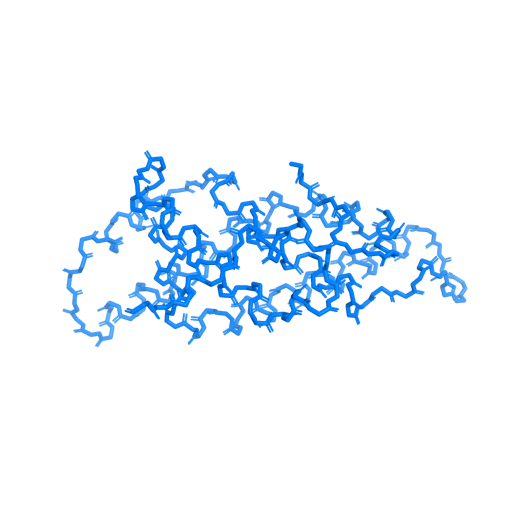0.458 8.594 -9.730 1.00 97.94 106 GLU A CA 1
ATOM 845 C C . GLU A 1 106 ? -0.449 7.378 -9.518 1.00 97.94 106 GLU A C 1
ATOM 847 O O . GLU A 1 106 ? -1.575 7.507 -9.020 1.00 97.94 106 GLU A O 1
ATOM 852 N N . TRP A 1 107 ? 0.056 6.185 -9.843 1.00 98.25 107 TRP A N 1
ATOM 853 C CA . TRP A 1 107 ? -0.682 4.949 -9.629 1.00 98.25 107 TRP A CA 1
ATOM 854 C C . TRP A 1 107 ? -0.936 4.698 -8.143 1.00 98.25 107 TRP A C 1
ATOM 856 O O . TRP A 1 107 ? -2.066 4.397 -7.766 1.00 98.25 107 TRP A O 1
ATOM 866 N N . PHE A 1 108 ? 0.077 4.868 -7.290 1.00 98.31 108 PHE A N 1
ATOM 867 C CA . PHE A 1 108 ? -0.033 4.625 -5.853 1.00 98.31 108 PHE A CA 1
ATOM 868 C C . PHE A 1 108 ? -1.087 5.524 -5.207 1.00 98.31 108 PHE A C 1
ATOM 870 O O . PHE A 1 108 ? -1.915 5.030 -4.450 1.00 98.31 108 PHE A O 1
ATOM 877 N N . GLU A 1 109 ? -1.103 6.821 -5.521 1.00 97.94 109 GLU A N 1
ATOM 878 C CA . GLU A 1 109 ? -2.094 7.756 -4.970 1.00 97.94 109 GLU A CA 1
ATOM 879 C C . GLU A 1 109 ? -3.510 7.456 -5.471 1.00 97.94 109 GLU A C 1
ATOM 881 O O . GLU A 1 109 ? -4.469 7.465 -4.694 1.00 97.94 109 GLU A O 1
ATOM 886 N N . THR A 1 110 ? -3.650 7.129 -6.758 1.00 98.19 110 THR A N 1
ATOM 887 C CA . THR A 1 110 ? -4.939 6.727 -7.339 1.00 98.19 110 THR A CA 1
ATOM 888 C C . THR A 1 110 ? -5.473 5.473 -6.652 1.00 98.19 110 THR A C 1
ATOM 890 O O . THR A 1 110 ? -6.638 5.407 -6.246 1.00 98.19 110 THR A O 1
ATOM 893 N N . GLU A 1 111 ? -4.602 4.485 -6.483 1.00 98.12 111 GLU A N 1
ATOM 894 C CA . GLU A 1 111 ? -4.940 3.204 -5.892 1.00 98.12 111 GLU A CA 1
ATOM 895 C C . GLU A 1 111 ? -5.224 3.331 -4.393 1.00 98.12 111 GLU A C 1
ATOM 897 O O . GLU A 1 111 ? -6.199 2.764 -3.898 1.00 98.12 111 GLU A O 1
ATOM 902 N N . LEU A 1 112 ? -4.456 4.151 -3.677 1.00 98.12 112 LEU A N 1
ATOM 903 C CA . LEU A 1 112 ? -4.708 4.488 -2.281 1.00 98.12 112 LEU A CA 1
ATOM 904 C C . LEU A 1 112 ? -6.066 5.177 -2.108 1.00 98.12 112 LEU A C 1
ATOM 906 O O . LEU A 1 112 ? -6.820 4.822 -1.204 1.00 98.12 112 LEU A O 1
ATOM 910 N N . GLY A 1 113 ? -6.430 6.093 -3.009 1.00 98.06 113 GLY A N 1
ATOM 911 C CA . GLY A 1 113 ? -7.751 6.724 -3.025 1.00 98.06 113 GLY A CA 1
ATOM 912 C C . GLY A 1 113 ? -8.899 5.737 -3.278 1.00 98.06 113 GLY A C 1
ATOM 913 O O . GLY A 1 113 ? -10.007 5.928 -2.769 1.00 98.06 113 GLY A O 1
ATOM 914 N N . ALA A 1 114 ? -8.660 4.662 -4.033 1.00 98.12 114 ALA A N 1
ATOM 915 C CA . ALA A 1 114 ? -9.630 3.582 -4.211 1.00 98.12 114 ALA A CA 1
ATOM 916 C C . ALA A 1 114 ? -9.709 2.671 -2.974 1.00 98.12 114 ALA A C 1
ATOM 918 O O . ALA A 1 114 ? -10.808 2.325 -2.537 1.00 98.12 114 ALA A O 1
ATOM 919 N N . LEU A 1 115 ? -8.564 2.317 -2.388 1.00 98.31 115 LEU A N 1
ATOM 920 C CA . LEU A 1 115 ? -8.464 1.493 -1.183 1.00 98.31 115 LEU A CA 1
ATOM 921 C C . LEU A 1 115 ? -9.091 2.173 0.036 1.00 98.31 115 LEU A C 1
ATOM 923 O O . LEU A 1 115 ? -9.807 1.520 0.789 1.00 98.31 115 LEU A O 1
ATOM 927 N N . ALA A 1 116 ? -8.900 3.482 0.199 1.00 97.56 116 ALA A N 1
ATOM 928 C CA . ALA A 1 116 ? -9.465 4.265 1.297 1.00 97.56 116 ALA A CA 1
ATOM 929 C C . ALA A 1 116 ? -11.006 4.210 1.341 1.00 97.56 116 ALA A C 1
ATOM 931 O O . ALA A 1 116 ? -11.606 4.297 2.406 1.00 97.56 116 ALA A O 1
ATOM 932 N N . LYS A 1 117 ? -11.663 3.959 0.202 1.00 96.75 117 LYS A N 1
ATOM 933 C CA . LYS A 1 117 ? -13.123 3.776 0.124 1.00 96.75 117 LYS A CA 1
ATOM 934 C C . LYS A 1 117 ? -13.590 2.390 0.572 1.00 96.75 117 LYS A C 1
ATOM 936 O O . LYS A 1 117 ? -14.793 2.155 0.655 1.00 96.75 117 LYS A O 1
ATOM 941 N N . LEU A 1 118 ? -12.675 1.452 0.820 1.00 97.94 118 LEU A N 1
ATOM 942 C CA . LEU A 1 118 ? -12.993 0.101 1.267 1.00 97.94 118 LEU A CA 1
ATOM 943 C C . LEU A 1 118 ? -12.953 0.046 2.802 1.00 97.94 118 LEU A C 1
ATOM 945 O O . LEU A 1 118 ? -11.867 0.122 3.381 1.00 97.94 118 LEU A O 1
ATOM 949 N N . PRO A 1 119 ? -14.086 -0.201 3.491 1.00 97.00 119 PRO A N 1
ATOM 950 C CA . PRO A 1 119 ? -14.100 -0.269 4.955 1.00 97.00 119 PRO A CA 1
ATOM 951 C C . PRO A 1 119 ? -13.140 -1.321 5.521 1.00 97.00 119 PRO A C 1
ATOM 953 O O . PRO A 1 119 ? -12.536 -1.115 6.571 1.00 97.00 119 PRO A O 1
ATOM 956 N N . ARG A 1 120 ? -12.955 -2.443 4.804 1.00 97.50 120 ARG A N 1
ATOM 957 C CA . ARG A 1 120 ? -11.992 -3.487 5.185 1.00 97.50 120 ARG A CA 1
ATOM 958 C C . ARG A 1 120 ? -10.553 -2.965 5.167 1.00 97.50 120 ARG A C 1
ATOM 960 O O . ARG A 1 120 ? -9.822 -3.264 6.098 1.00 97.50 120 ARG A O 1
ATOM 967 N N . PHE A 1 121 ? -10.167 -2.174 4.162 1.00 98.44 121 PHE A N 1
ATOM 968 C CA . PHE A 1 121 ? -8.835 -1.563 4.110 1.00 98.44 121 PHE A CA 1
ATOM 969 C C . PHE A 1 121 ? -8.645 -0.587 5.270 1.00 98.44 121 PHE A C 1
ATOM 971 O O . PHE A 1 121 ? -7.685 -0.721 6.018 1.00 98.44 121 PHE A O 1
ATOM 978 N N . VAL A 1 122 ? -9.587 0.344 5.460 1.00 98.25 122 VAL A N 1
ATOM 979 C CA . VAL A 1 122 ? -9.520 1.354 6.530 1.00 98.25 122 VAL A CA 1
ATOM 980 C C . VAL A 1 122 ? -9.354 0.692 7.895 1.00 98.25 122 VAL A C 1
ATOM 982 O O . VAL A 1 122 ? -8.408 0.987 8.624 1.00 98.25 122 VAL A O 1
ATOM 985 N N . ARG A 1 123 ? -10.238 -0.259 8.214 1.00 97.25 123 ARG A N 1
ATOM 986 C CA . ARG A 1 123 ? -10.227 -0.971 9.492 1.00 97.25 123 ARG A CA 1
ATOM 987 C C . ARG A 1 123 ? -8.928 -1.745 9.702 1.00 97.25 123 ARG A C 1
ATOM 989 O O . ARG A 1 123 ? -8.291 -1.562 10.733 1.00 97.25 123 ARG A O 1
ATOM 996 N N . SER A 1 124 ? -8.540 -2.594 8.748 1.00 98.06 124 SER A N 1
ATOM 997 C CA . SER A 1 124 ? -7.360 -3.451 8.892 1.00 98.06 124 SER A CA 1
ATOM 998 C C . SER A 1 124 ? -6.067 -2.636 8.956 1.00 98.06 124 SER A C 1
ATOM 1000 O O . SER A 1 124 ? -5.213 -2.928 9.783 1.00 98.06 124 SER A O 1
ATOM 1002 N N . THR A 1 125 ? -5.940 -1.567 8.165 1.00 98.38 125 THR A N 1
ATOM 1003 C CA . THR A 1 125 ? -4.765 -0.685 8.207 1.00 98.38 125 THR A CA 1
ATOM 1004 C C . THR A 1 125 ? -4.664 0.061 9.536 1.00 98.38 125 THR A C 1
ATOM 1006 O O . THR A 1 125 ? -3.590 0.083 10.134 1.00 98.38 125 THR A O 1
ATOM 1009 N N . VAL A 1 126 ? -5.760 0.644 10.041 1.00 98.00 126 VAL A N 1
ATOM 1010 C CA . VAL A 1 126 ? -5.721 1.337 11.340 1.00 98.00 126 VAL A CA 1
ATOM 1011 C C . VAL A 1 126 ? -5.440 0.356 12.475 1.00 98.00 126 VAL A C 1
ATOM 1013 O O . VAL A 1 126 ? -4.571 0.628 13.296 1.00 98.00 126 VAL A O 1
ATOM 1016 N N . GLN A 1 127 ? -6.121 -0.792 12.511 1.00 97.94 127 GLN A N 1
ATOM 1017 C CA . GLN A 1 127 ? -5.910 -1.798 13.556 1.00 97.94 127 GLN A CA 1
ATOM 1018 C C . GLN A 1 127 ? -4.486 -2.356 13.548 1.00 97.94 127 GLN A C 1
ATOM 1020 O O . GLN A 1 127 ? -3.911 -2.518 14.619 1.00 97.94 127 GLN A O 1
ATOM 1025 N N . ALA A 1 128 ? -3.907 -2.610 12.370 1.00 97.88 128 ALA A N 1
ATOM 1026 C CA . ALA A 1 128 ? -2.530 -3.082 12.251 1.00 97.88 128 ALA A CA 1
ATOM 1027 C C . ALA A 1 128 ? -1.542 -2.111 12.913 1.00 97.88 128 ALA A C 1
ATOM 1029 O O . ALA A 1 128 ? -0.672 -2.534 13.668 1.00 97.88 128 ALA A O 1
ATOM 1030 N N . VAL A 1 129 ? -1.708 -0.805 12.674 1.00 97.75 129 VAL A N 1
ATOM 1031 C CA . VAL A 1 129 ? -0.807 0.225 13.210 1.00 97.75 129 VAL A CA 1
ATOM 1032 C C . VAL A 1 129 ? -1.080 0.524 14.683 1.00 97.75 129 VAL A C 1
ATOM 1034 O O . VAL A 1 129 ? -0.144 0.554 15.476 1.00 97.75 129 VAL A O 1
ATOM 1037 N N . VAL A 1 130 ? -2.340 0.734 15.068 1.00 97.25 130 VAL A N 1
ATOM 1038 C CA . VAL A 1 130 ? -2.709 1.080 16.451 1.00 97.25 130 VAL A CA 1
ATOM 1039 C C . VAL A 1 130 ? -2.393 -0.064 17.413 1.00 97.25 130 VAL A C 1
ATOM 1041 O O . VAL A 1 130 ? -1.879 0.162 18.504 1.00 97.25 130 VAL A O 1
ATOM 1044 N N . LEU A 1 131 ? -2.648 -1.303 16.990 1.00 96.25 131 LEU A N 1
ATOM 1045 C CA . LEU A 1 131 ? -2.437 -2.503 17.798 1.00 96.25 131 LEU A CA 1
ATOM 1046 C C . LEU A 1 131 ? -1.134 -3.221 17.417 1.00 96.25 131 LEU A C 1
ATOM 1048 O O . LEU A 1 131 ? -1.036 -4.441 17.578 1.00 96.25 131 LEU A O 1
ATOM 1052 N N . ALA A 1 132 ? -0.146 -2.493 16.891 1.00 95.44 132 ALA A N 1
ATOM 1053 C CA . ALA A 1 132 ? 1.127 -3.061 16.461 1.00 95.44 132 ALA A CA 1
ATOM 1054 C C . ALA A 1 132 ? 1.784 -3.889 17.579 1.00 95.44 132 ALA A C 1
ATOM 1056 O O . ALA A 1 132 ? 1.739 -3.533 18.756 1.00 95.44 132 ALA A O 1
ATOM 1057 N N . ASN A 1 133 ? 2.426 -4.998 17.202 1.00 93.00 133 ASN A N 1
ATOM 1058 C CA . ASN A 1 133 ? 3.039 -5.963 18.129 1.00 93.00 133 ASN A CA 1
ATOM 1059 C C . ASN A 1 133 ? 2.053 -6.670 19.081 1.00 93.00 133 ASN A C 1
ATOM 1061 O O . ASN A 1 133 ? 2.455 -7.185 20.124 1.00 93.00 133 ASN A O 1
ATOM 1065 N N . THR A 1 134 ? 0.770 -6.733 18.718 1.00 96.00 134 THR A N 1
ATOM 1066 C CA . THR A 1 134 ? -0.238 -7.554 19.404 1.00 96.00 134 THR A CA 1
ATOM 1067 C C . THR A 1 134 ? -0.829 -8.596 18.455 1.00 96.00 134 THR A C 1
ATOM 1069 O O . THR A 1 134 ? -0.775 -8.445 17.235 1.00 96.00 134 THR A O 1
ATOM 1072 N N . GLU A 1 135 ? -1.468 -9.635 18.998 1.00 95.81 135 GLU A N 1
ATOM 1073 C CA . GLU A 1 135 ? -2.181 -10.641 18.193 1.00 95.81 135 GLU A CA 1
ATOM 1074 C C . GLU A 1 135 ? -3.270 -10.029 17.298 1.00 95.81 135 GLU A C 1
ATOM 1076 O O . GLU A 1 135 ? -3.470 -10.476 16.167 1.00 95.81 135 GLU A O 1
ATOM 1081 N N . LEU A 1 136 ? -3.952 -8.984 17.781 1.00 95.19 136 LEU A N 1
ATOM 1082 C CA . LEU A 1 136 ? -4.963 -8.263 17.006 1.00 95.19 136 LEU A CA 1
ATOM 1083 C C . LEU A 1 136 ? -4.328 -7.434 15.885 1.00 95.19 136 LEU A C 1
ATOM 1085 O O . LEU A 1 136 ? -4.857 -7.425 14.776 1.00 95.19 136 LEU A O 1
ATOM 1089 N N . GLY A 1 137 ? -3.176 -6.806 16.139 1.00 95.88 137 GLY A N 1
ATOM 1090 C CA . GLY A 1 137 ? -2.395 -6.114 15.111 1.00 95.88 137 GLY A CA 1
ATOM 1091 C C . GLY A 1 137 ? -1.944 -7.068 14.008 1.00 95.88 137 GLY A C 1
ATOM 1092 O O . GLY A 1 137 ? -2.238 -6.840 12.839 1.00 95.88 137 GLY A O 1
ATOM 1093 N N . TYR A 1 138 ? -1.356 -8.212 14.371 1.00 95.19 138 TYR A N 1
ATOM 1094 C CA . TYR A 1 138 ? -0.947 -9.230 13.396 1.00 95.19 138 TYR A CA 1
ATOM 1095 C C . TYR A 1 138 ? -2.130 -9.855 12.645 1.00 95.19 138 TYR A C 1
ATOM 1097 O O . TYR A 1 138 ? -2.009 -10.226 11.475 1.00 95.19 138 TYR A O 1
ATOM 1105 N N . ALA A 1 139 ? -3.293 -10.004 13.288 1.00 95.81 139 ALA A N 1
ATOM 1106 C CA . ALA A 1 139 ? -4.517 -10.407 12.601 1.00 95.81 139 ALA A CA 1
ATOM 1107 C C . ALA A 1 139 ? -4.958 -9.354 11.573 1.00 95.81 139 ALA A C 1
ATOM 1109 O O . ALA A 1 139 ? -5.257 -9.715 10.437 1.00 95.81 139 ALA A O 1
ATOM 1110 N N . ALA A 1 140 ? -4.913 -8.072 11.929 1.00 97.12 140 ALA A N 1
ATOM 1111 C CA . ALA A 1 140 ? -5.251 -6.978 11.030 1.00 97.12 140 ALA A CA 1
ATOM 1112 C C . ALA A 1 140 ? -4.263 -6.842 9.854 1.00 97.12 140 ALA A C 1
ATOM 1114 O O . ALA A 1 140 ? -4.697 -6.655 8.717 1.00 97.12 140 ALA A O 1
ATOM 1115 N N . GLU A 1 141 ? -2.958 -7.026 10.083 1.00 96.38 141 GLU A N 1
ATOM 1116 C CA . GLU A 1 141 ? -1.941 -7.094 9.021 1.00 96.38 141 GLU A CA 1
ATOM 1117 C C . GLU A 1 141 ? -2.228 -8.235 8.035 1.00 96.38 141 GLU A C 1
ATOM 1119 O O . GLU A 1 141 ? -2.135 -8.060 6.818 1.00 96.38 141 GLU A O 1
ATOM 1124 N N . ARG A 1 142 ? -2.622 -9.411 8.547 1.00 95.69 142 ARG A N 1
ATOM 1125 C CA . ARG A 1 142 ? -3.039 -10.539 7.703 1.00 95.69 142 ARG A CA 1
ATOM 1126 C C . ARG A 1 142 ? -4.290 -10.214 6.901 1.00 95.69 142 ARG A C 1
ATOM 1128 O O . ARG A 1 142 ? -4.290 -10.451 5.697 1.00 95.69 142 ARG A O 1
ATOM 1135 N N . ASP A 1 143 ? -5.310 -9.636 7.528 1.00 96.69 143 ASP A N 1
ATOM 1136 C CA . ASP A 1 143 ? -6.547 -9.243 6.849 1.00 96.69 143 ASP A CA 1
ATOM 1137 C C . ASP A 1 143 ? -6.300 -8.224 5.730 1.00 96.69 143 ASP A C 1
ATOM 1139 O O . ASP A 1 143 ? -6.942 -8.303 4.676 1.00 96.69 143 ASP A O 1
ATOM 1143 N N . LEU A 1 144 ? -5.372 -7.286 5.950 1.00 97.62 144 LEU A N 1
ATOM 1144 C CA . LEU A 1 144 ? -4.928 -6.322 4.948 1.00 97.62 144 LEU A CA 1
ATOM 1145 C C . LEU A 1 144 ? -4.190 -7.023 3.800 1.00 97.62 144 LEU A C 1
ATOM 1147 O O . LEU A 1 144 ? -4.529 -6.813 2.635 1.00 97.62 144 LEU A O 1
ATOM 1151 N N . GLY A 1 145 ? -3.231 -7.898 4.110 1.00 96.69 145 GLY A N 1
ATOM 1152 C CA . GLY A 1 145 ? 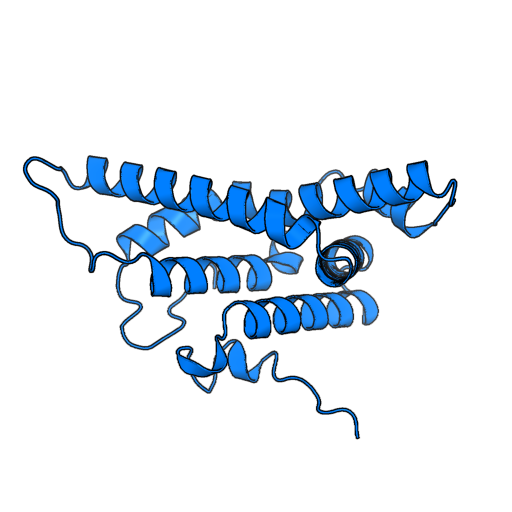-2.513 -8.681 3.103 1.00 96.69 145 GLY A CA 1
ATOM 1153 C C . GLY A 1 145 ? -3.447 -9.549 2.253 1.00 96.69 145 GLY A C 1
ATOM 1154 O O . GLY A 1 145 ? -3.326 -9.574 1.029 1.00 96.69 145 GLY A O 1
ATOM 1155 N N . GLU A 1 146 ? -4.436 -10.203 2.870 1.00 95.88 146 GLU A N 1
ATOM 1156 C CA . GLU A 1 146 ? -5.459 -10.986 2.166 1.00 95.88 146 GLU A CA 1
ATOM 1157 C C . GLU A 1 146 ? -6.308 -10.131 1.225 1.00 95.88 146 GLU A C 1
ATOM 1159 O O . GLU A 1 146 ? -6.587 -10.546 0.095 1.00 95.88 146 GLU A O 1
ATOM 1164 N N . LEU A 1 147 ? -6.724 -8.944 1.682 1.00 97.19 147 LEU A N 1
ATOM 1165 C CA . LEU A 1 147 ? -7.477 -7.997 0.868 1.00 97.19 147 LEU A CA 1
ATOM 1166 C C . LEU A 1 147 ? -6.687 -7.616 -0.387 1.00 97.19 147 LEU A C 1
ATOM 1168 O O . LEU A 1 147 ? -7.230 -7.699 -1.487 1.00 97.19 147 LEU A O 1
ATOM 1172 N N . LEU A 1 148 ? -5.417 -7.236 -0.236 1.00 97.38 148 LEU A N 1
ATOM 1173 C CA . LEU A 1 148 ? -4.586 -6.788 -1.355 1.00 97.38 148 LEU A CA 1
ATOM 1174 C C . LEU A 1 148 ? -4.239 -7.941 -2.307 1.00 97.38 148 LEU A C 1
ATOM 1176 O O . LEU A 1 148 ? -4.375 -7.794 -3.520 1.00 97.38 148 LEU A O 1
ATOM 1180 N N . VAL A 1 149 ? -3.890 -9.121 -1.780 1.00 95.25 149 VAL A N 1
ATOM 1181 C CA . VAL A 1 149 ? -3.663 -10.334 -2.590 1.00 95.25 149 VAL A CA 1
ATOM 1182 C C . VAL A 1 149 ? -4.898 -10.697 -3.411 1.00 95.25 149 VAL A C 1
ATOM 1184 O O . VAL A 1 149 ? -4.769 -11.090 -4.570 1.00 95.25 149 VAL A O 1
ATOM 1187 N N . SER A 1 150 ? -6.093 -10.580 -2.824 1.00 95.31 150 SER A N 1
ATOM 1188 C CA . SER A 1 150 ? -7.344 -10.842 -3.536 1.00 95.31 150 SER A CA 1
ATOM 1189 C C . SER A 1 150 ? -7.647 -9.763 -4.571 1.00 95.31 150 SER A C 1
ATOM 1191 O O . SER A 1 150 ? -8.070 -10.097 -5.671 1.00 95.31 150 SER A O 1
ATOM 1193 N N . ARG A 1 151 ? -7.455 -8.486 -4.226 1.00 96.00 151 ARG A N 1
ATOM 1194 C CA . ARG A 1 151 ? -7.776 -7.339 -5.083 1.00 96.00 151 ARG A CA 1
ATOM 1195 C C . ARG A 1 151 ? -6.932 -7.300 -6.353 1.00 96.00 151 ARG A C 1
ATOM 1197 O O . ARG A 1 151 ? -7.465 -7.009 -7.415 1.00 96.00 151 ARG A O 1
ATOM 1204 N N . TYR A 1 152 ? -5.642 -7.591 -6.234 1.00 96.06 152 TYR A N 1
ATOM 1205 C CA . TYR A 1 152 ? -4.705 -7.602 -7.360 1.00 96.06 152 TYR A CA 1
ATOM 1206 C C . TYR A 1 152 ? -4.541 -8.987 -7.988 1.00 96.06 152 TYR A C 1
ATOM 1208 O O . TYR A 1 152 ? -3.665 -9.185 -8.825 1.00 96.06 152 TYR A O 1
ATOM 1216 N N . GLU A 1 153 ? -5.346 -9.962 -7.559 1.00 94.50 153 GLU A N 1
ATOM 1217 C CA . GLU A 1 153 ? -5.363 -11.303 -8.134 1.00 94.50 153 GLU A CA 1
ATOM 1218 C C . GLU A 1 153 ? -3.995 -12.015 -8.112 1.00 94.50 153 GLU A C 1
ATOM 1220 O O . GLU A 1 153 ? -3.715 -12.862 -8.962 1.00 94.50 153 GLU A O 1
ATOM 1225 N N . LEU A 1 154 ? -3.159 -11.737 -7.096 1.00 92.12 154 LEU A N 1
ATOM 1226 C CA . LEU A 1 154 ? -1.777 -12.243 -6.972 1.00 92.12 154 LEU A CA 1
ATOM 1227 C C . LEU A 1 154 ? -1.673 -13.770 -7.063 1.00 92.12 154 LEU A C 1
ATOM 1229 O O . LEU A 1 154 ? -0.606 -14.303 -7.339 1.00 92.12 154 LEU A O 1
ATOM 1233 N N . ARG A 1 155 ? -2.764 -14.497 -6.816 1.00 88.25 155 ARG A N 1
ATOM 1234 C CA . ARG A 1 155 ? -2.809 -15.960 -6.933 1.00 88.25 155 ARG A CA 1
ATOM 1235 C C . ARG A 1 155 ? -2.639 -16.462 -8.369 1.00 88.25 155 ARG A C 1
ATOM 1237 O O . ARG A 1 155 ? -2.282 -17.623 -8.533 1.00 88.25 155 ARG A O 1
ATOM 1244 N N . HIS A 1 156 ? -2.922 -15.633 -9.373 1.00 91.25 156 HIS A N 1
ATOM 1245 C CA . HIS A 1 156 ? -2.854 -16.030 -10.781 1.00 91.25 156 HIS A CA 1
ATOM 1246 C C . HIS A 1 156 ? -1.476 -15.804 -11.403 1.00 91.25 156 HIS A C 1
ATOM 1248 O O . HIS A 1 156 ? -1.125 -16.503 -12.348 1.00 91.25 156 HIS A O 1
ATOM 1254 N N . TRP A 1 157 ? -0.703 -14.854 -10.875 1.00 92.50 157 TRP A N 1
ATOM 1255 C CA . TRP A 1 157 ? 0.565 -14.431 -11.477 1.00 92.50 157 TRP A CA 1
ATOM 1256 C C . TRP A 1 157 ? 1.748 -14.400 -10.498 1.00 92.50 157 TRP A C 1
ATOM 1258 O O . TRP A 1 157 ? 2.892 -14.544 -10.917 1.00 92.50 157 TRP A O 1
ATOM 1268 N N . GLY A 1 158 ? 1.504 -14.264 -9.193 1.00 91.06 158 GLY A N 1
ATOM 1269 C CA . GLY A 1 158 ? 2.535 -14.289 -8.155 1.00 91.06 158 GLY A CA 1
ATOM 1270 C C . GLY A 1 158 ? 3.124 -15.678 -7.913 1.00 91.06 158 GLY A C 1
ATOM 1271 O O . GLY A 1 158 ? 2.528 -16.704 -8.250 1.00 91.06 158 GLY A O 1
ATOM 1272 N N . PHE A 1 159 ? 4.287 -15.737 -7.256 1.00 89.12 159 PHE A N 1
ATOM 1273 C CA . PHE A 1 159 ? 4.856 -17.021 -6.842 1.00 89.12 159 PHE A CA 1
ATOM 1274 C C . PHE A 1 159 ? 3.907 -17.797 -5.923 1.00 89.12 159 PHE A C 1
ATOM 1276 O O . PHE A 1 159 ? 3.378 -17.261 -4.943 1.00 89.12 159 PHE A O 1
ATOM 1283 N N . ALA A 1 160 ? 3.790 -19.103 -6.177 1.00 82.94 160 ALA A N 1
ATOM 1284 C CA . ALA A 1 160 ? 2.964 -20.002 -5.378 1.00 82.94 160 ALA A CA 1
ATOM 1285 C C . ALA A 1 160 ? 3.372 -20.0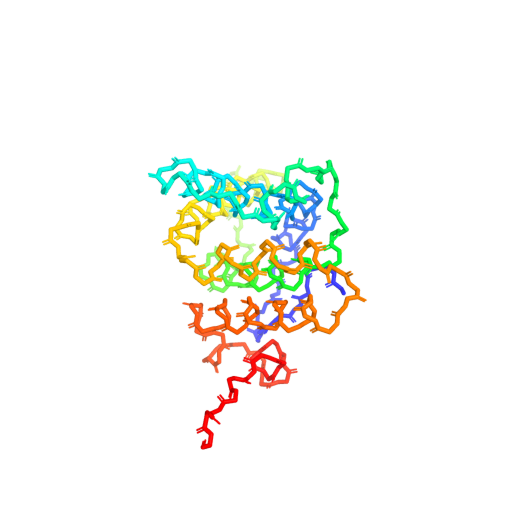37 -3.896 1.00 82.94 160 ALA A C 1
ATOM 1287 O O . ALA A 1 160 ? 2.509 -20.234 -3.048 1.00 82.94 160 ALA A O 1
ATOM 1288 N N . ASP A 1 161 ? 4.652 -19.812 -3.583 1.00 84.31 161 ASP A N 1
ATOM 1289 C CA . ASP A 1 161 ? 5.181 -19.752 -2.214 1.00 84.31 161 ASP A CA 1
ATOM 1290 C C . ASP A 1 161 ? 5.363 -18.319 -1.671 1.00 84.31 161 ASP A C 1
ATOM 1292 O O . ASP A 1 161 ? 5.842 -18.147 -0.552 1.00 84.31 161 ASP A O 1
ATOM 1296 N N . GLY A 1 162 ? 4.954 -17.295 -2.430 1.00 87.94 162 GLY A N 1
ATOM 1297 C CA . GLY A 1 162 ? 5.050 -15.882 -2.048 1.00 87.94 162 GLY A CA 1
ATOM 1298 C C . GLY A 1 162 ? 3.840 -15.367 -1.255 1.00 87.94 162 GLY A C 1
ATOM 1299 O O . GLY A 1 162 ? 3.190 -16.099 -0.499 1.00 87.94 162 GLY A O 1
ATOM 1300 N N . TYR A 1 163 ? 3.491 -14.091 -1.457 1.00 87.69 163 TYR A N 1
ATOM 1301 C CA . TYR A 1 163 ? 2.357 -13.437 -0.784 1.00 87.69 163 TYR A CA 1
ATOM 1302 C C . TYR A 1 163 ? 1.021 -14.172 -0.969 1.00 87.69 163 TYR A C 1
ATOM 1304 O O . TYR A 1 163 ? 0.212 -14.222 -0.044 1.00 87.69 163 TYR A O 1
ATOM 1312 N N . ALA A 1 164 ? 0.822 -14.827 -2.117 1.00 84.31 164 ALA A N 1
ATOM 1313 C CA . ALA A 1 164 ? -0.365 -15.631 -2.401 1.00 84.31 164 ALA A CA 1
ATOM 1314 C C . ALA A 1 164 ? -0.571 -16.796 -1.411 1.00 84.31 164 ALA A C 1
ATOM 1316 O O . ALA A 1 164 ? -1.710 -17.125 -1.070 1.00 84.31 164 ALA A O 1
ATOM 1317 N N . LYS A 1 165 ? 0.513 -17.419 -0.930 1.00 86.69 165 LYS A N 1
ATOM 1318 C CA . LYS A 1 165 ? 0.465 -18.462 0.108 1.00 86.69 165 LYS A CA 1
ATOM 1319 C C . LYS A 1 165 ? 0.408 -17.868 1.501 1.00 86.69 165 LYS A C 1
ATOM 1321 O O . LYS A 1 165 ? -0.365 -18.363 2.319 1.00 86.69 165 LYS A O 1
ATOM 1326 N N . ARG A 1 166 ? 1.190 -16.814 1.757 1.00 88.00 166 ARG A N 1
ATOM 1327 C CA . ARG A 1 166 ? 1.240 -16.142 3.063 1.00 88.00 166 ARG A CA 1
ATOM 1328 C C . ARG A 1 166 ? -0.131 -15.622 3.499 1.00 88.00 166 ARG A C 1
ATOM 1330 O O . ARG A 1 166 ? -0.490 -15.791 4.658 1.00 88.00 166 ARG A O 1
ATOM 1337 N N . TYR A 1 167 ? -0.895 -15.067 2.562 1.00 88.88 167 TYR A N 1
ATOM 1338 C CA . TYR A 1 167 ? -2.241 -14.534 2.787 1.00 88.88 167 TYR A CA 1
ATOM 1339 C C . TYR A 1 167 ? -3.307 -15.356 2.053 1.00 88.88 167 TYR A C 1
ATOM 1341 O O . TYR A 1 167 ? -4.259 -14.840 1.458 1.00 88.88 167 TYR A O 1
ATOM 1349 N N . ARG A 1 168 ? -3.131 -16.681 2.029 1.00 78.00 168 ARG A N 1
ATOM 1350 C CA . ARG A 1 168 ? -4.173 -17.578 1.534 1.00 78.00 168 ARG A CA 1
ATOM 1351 C C . ARG A 1 168 ? -5.371 -17.473 2.477 1.00 78.00 168 ARG A C 1
ATOM 1353 O O . ARG A 1 168 ? -5.250 -17.827 3.644 1.00 78.00 168 ARG A O 1
ATOM 1360 N N . GLN A 1 169 ? -6.514 -17.053 1.931 1.00 65.00 169 GLN A N 1
ATOM 1361 C CA . GLN A 1 169 ? -7.790 -17.006 2.646 1.00 65.00 169 GLN A CA 1
ATOM 1362 C C . GLN A 1 169 ? -7.997 -18.336 3.369 1.00 65.00 169 GLN A C 1
ATOM 1364 O O . GLN A 1 169 ? -8.007 -19.396 2.726 1.00 65.00 169 GLN A O 1
ATOM 1369 N N . ARG A 1 170 ? -8.201 -18.289 4.688 1.00 56.62 170 ARG A N 1
ATOM 1370 C CA . ARG A 1 170 ? -8.903 -19.389 5.345 1.00 56.62 170 ARG A CA 1
ATOM 1371 C C . ARG A 1 170 ? -10.283 -19.427 4.701 1.00 56.62 170 ARG A C 1
ATOM 1373 O O . ARG A 1 170 ? -11.056 -18.489 4.849 1.00 56.62 170 ARG A O 1
ATOM 1380 N N . ARG A 1 171 ? -10.579 -20.481 3.936 1.00 42.09 171 ARG A N 1
ATOM 1381 C CA . ARG A 1 171 ? -11.980 -20.828 3.704 1.00 42.09 171 ARG A CA 1
ATOM 1382 C C . ARG A 1 171 ? -12.565 -21.036 5.094 1.00 42.09 171 ARG A C 1
ATOM 1384 O O . ARG A 1 171 ? -12.052 -21.878 5.831 1.00 42.09 171 ARG A O 1
ATOM 1391 N N . GLU A 1 172 ? -13.529 -20.199 5.459 1.00 38.53 172 GLU A N 1
ATOM 1392 C CA . GLU A 1 172 ? -14.390 -20.441 6.609 1.00 38.53 172 GLU A CA 1
ATOM 1393 C C . GLU A 1 172 ? -14.856 -21.902 6.524 1.00 38.53 172 GLU A C 1
ATOM 1395 O O . GLU A 1 172 ? -15.302 -22.357 5.464 1.00 38.53 172 GLU A O 1
ATOM 1400 N N . ALA A 1 173 ? -14.588 -22.648 7.594 1.00 34.59 173 ALA A N 1
ATOM 1401 C CA . ALA A 1 173 ? -15.113 -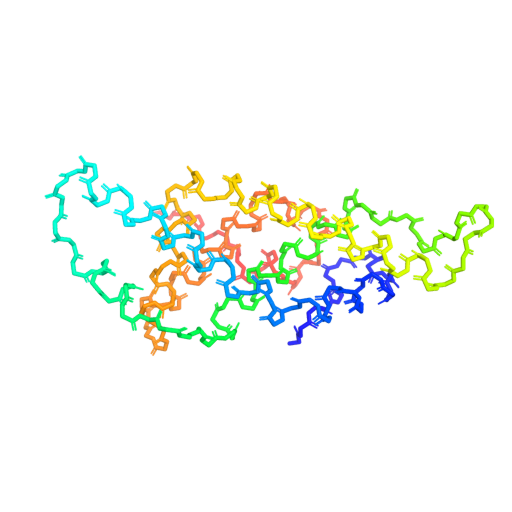23.988 7.800 1.00 34.59 173 ALA A CA 1
ATOM 1402 C C . ALA A 1 173 ? -16.527 -23.883 8.371 1.00 34.59 173 ALA A C 1
ATOM 1404 O O . ALA A 1 173 ? -16.745 -22.952 9.182 1.00 34.59 173 ALA A O 1
#

Sequence (173 aa):
MIVGTSYPSDDNDQLKDAQRELYWQLVPRLFAAARAELLRAEEILEAQVVIAEEARAIESVDHRVLQDAHDIMAAAFRHGHDDGGQLRLLETEADRGERYRAAWLEWFETELGALAKLPRFVRSTVQAVVLANTELGYAAERDLGELLVSRYELRHWGFADGYAKRYRQRREA

Foldseek 3Di:
DQQDDWFPPLPQVLLSVLLSVCLQVQLVVLLVLLLVLVVVVCVVVVNDDPLNVLSVPDPDFPSVLCRLVSNLLSNLCCVVPPPSNDADVVGDPVNVSVVSNVSSVVSSVVVSVVLSPDNLSSVLSSQLGSVPPDPSNVVSSLSSLLVSCVVSVCVVTTDPPGSCVSNPDDPDD

Radius of gyration: 17.1 Å; chains: 1; bounding box: 40×37×50 Å

pLDDT: mean 92.11, std 9.51, range [34.59, 98.44]